Protein AF-A0A7C3WFW8-F1 (afdb_monomer_lite)

Radius of gyration: 18.72 Å; chains: 1; bounding box: 36×27×76 Å

Secondary structure (DSSP, 8-state):
--PPP-----GGGTHHHHHHHTSTTT-HHHHHHHHHHHHHHHHHHHHHTTSS-HHHHHHHHHHHHHHHHHHHHHHHHHHHHHTT-HHHHHHHHHHHHHHHHHHHHHHHHHHHHGGG---HHHHHHHHHHHHHHHHHHHHHHHHHHHHTTTT-

Sequence (152 aa):
MLAPGWSGVSLAADLDALERSLAPGNDALARVLPELDALAGPMSRDVLDGKADIHVFYGMAVARMLYEHCRDAISLLRSARAQECPALEAALVRQLGDTAVRLEGAADLIAGSLPMTASPRVGILSKATVEALRIYLVPLKAFTAVEGRREL

pLDDT: mean 87.57, std 16.55, range [34.25, 98.06]

Foldseek 3Di:
DDDDDPDDPDPVCQLVVLCVCCDVVNQLLVVLLVVLVVCLVVVVVCVVVQQAPVLLSVLSVLLNVLVVVLVVLSVVLVVCVVVVPVVSNLVSLVVLLVSLVVNLVSLVSLVVRLVSHNDPSSNVSSVSNSVSSVSSSVSSNVSSVVSVVVVD

Structure (mmCIF, N/CA/C/O backbone):
data_AF-A0A7C3WFW8-F1
#
_entry.id   AF-A0A7C3WFW8-F1
#
loop_
_atom_site.group_PDB
_atom_site.id
_atom_site.type_symbol
_atom_site.label_atom_id
_atom_site.label_alt_id
_atom_site.label_comp_id
_atom_site.label_asym_id
_atom_site.label_entity_id
_atom_site.label_seq_id
_atom_site.pdbx_PDB_ins_code
_atom_site.Cartn_x
_atom_site.Cartn_y
_atom_site.Cartn_z
_atom_site.occupancy
_atom_site.B_iso_or_equiv
_atom_site.auth_seq_id
_atom_site.auth_comp_id
_atom_site.auth_asym_id
_atom_site.auth_atom_id
_atom_site.pdbx_PDB_model_num
ATOM 1 N N . MET A 1 1 ? 4.590 0.158 52.593 1.00 36.75 1 MET A N 1
ATOM 2 C CA . MET A 1 1 ? 5.113 0.109 51.212 1.00 36.75 1 MET A CA 1
ATOM 3 C C . MET A 1 1 ? 3.977 -0.331 50.303 1.00 36.75 1 MET A C 1
ATOM 5 O O . MET A 1 1 ? 3.635 -1.502 50.315 1.00 36.75 1 MET A O 1
ATOM 9 N N . LEU A 1 2 ? 3.336 0.612 49.612 1.00 35.69 2 LEU A N 1
ATOM 10 C CA . LEU A 1 2 ? 2.300 0.354 48.608 1.00 35.69 2 LEU A CA 1
ATOM 11 C C . LEU A 1 2 ? 2.857 0.852 47.271 1.00 35.69 2 LEU A C 1
ATOM 13 O O . LEU A 1 2 ? 3.316 1.991 47.197 1.00 35.69 2 LEU A O 1
ATOM 17 N N . ALA A 1 3 ? 2.897 -0.020 46.264 1.00 36.06 3 ALA A N 1
ATOM 18 C CA . ALA A 1 3 ? 3.335 0.330 44.917 1.00 36.06 3 ALA A CA 1
ATOM 19 C C . ALA A 1 3 ? 2.335 1.312 44.269 1.00 36.06 3 ALA A C 1
ATOM 21 O O . ALA A 1 3 ? 1.130 1.179 44.502 1.00 36.06 3 ALA A O 1
ATOM 22 N N . PRO A 1 4 ? 2.802 2.298 43.481 1.00 47.59 4 PRO A N 1
ATOM 23 C CA . PRO A 1 4 ? 1.931 3.290 42.872 1.00 47.59 4 PRO A CA 1
ATOM 24 C C . PRO A 1 4 ? 1.182 2.706 41.669 1.00 47.59 4 PRO A C 1
ATOM 26 O O . PRO A 1 4 ? 1.702 1.878 40.919 1.00 47.59 4 PRO A O 1
ATOM 29 N N . GLY A 1 5 ? -0.066 3.151 41.535 1.00 35.19 5 GLY A N 1
ATOM 30 C CA . GLY A 1 5 ? -1.038 2.678 40.566 1.00 35.19 5 GLY A CA 1
ATOM 31 C C . GLY A 1 5 ? -0.618 2.866 39.114 1.00 35.19 5 GLY A C 1
ATOM 32 O O . GLY A 1 5 ? -0.037 3.875 38.720 1.00 35.19 5 GLY A O 1
ATOM 33 N N . TRP A 1 6 ? -0.994 1.880 38.308 1.00 36.59 6 TRP A N 1
ATOM 34 C CA . TRP A 1 6 ? -1.083 2.009 36.864 1.00 36.59 6 TRP A CA 1
ATOM 35 C C . TRP A 1 6 ? -2.286 2.896 36.554 1.00 36.59 6 TRP A C 1
ATOM 37 O O . TRP A 1 6 ? -3.419 2.444 36.413 1.00 36.59 6 TRP A O 1
ATOM 47 N N . SER A 1 7 ? -2.032 4.199 36.538 1.00 38.56 7 SER A N 1
ATOM 48 C CA . SER A 1 7 ? -2.935 5.194 35.984 1.00 38.56 7 SER A CA 1
ATOM 49 C C . SER A 1 7 ? -3.143 4.897 34.501 1.00 38.56 7 SER A C 1
ATOM 51 O O . SER A 1 7 ? -2.172 4.829 33.746 1.00 38.56 7 SER A O 1
ATOM 53 N N . GLY A 1 8 ? -4.407 4.726 34.111 1.00 36.00 8 GLY A N 1
ATOM 54 C CA . GLY A 1 8 ? -4.842 4.523 32.737 1.00 36.00 8 GLY A CA 1
ATOM 55 C C . GLY A 1 8 ? -4.207 5.516 31.769 1.00 36.00 8 GLY A C 1
ATOM 56 O O . GLY A 1 8 ? -4.524 6.704 31.766 1.00 36.00 8 GLY A O 1
ATOM 57 N N . VAL A 1 9 ? -3.324 5.000 30.918 1.00 34.25 9 VAL A N 1
ATOM 58 C CA . VAL A 1 9 ? -2.922 5.672 29.688 1.00 34.25 9 VAL A CA 1
ATOM 59 C C . VAL A 1 9 ? -3.991 5.329 28.656 1.00 34.25 9 VAL A C 1
ATOM 61 O O . VAL A 1 9 ? -4.146 4.184 28.245 1.00 34.25 9 VAL A O 1
ATOM 64 N N . SER A 1 10 ? -4.788 6.342 28.342 1.00 37.06 10 SER A N 1
ATOM 65 C CA . SER A 1 10 ? -5.934 6.318 27.441 1.00 37.06 10 SER A CA 1
ATOM 66 C C . SER A 1 10 ? -5.627 5.666 26.083 1.00 37.06 10 SER A C 1
ATOM 68 O O . SER A 1 10 ? -4.733 6.094 25.353 1.00 37.06 10 SER A O 1
ATOM 70 N N . LEU A 1 11 ? -6.440 4.667 25.729 1.00 43.69 11 LEU A N 1
ATOM 71 C CA . LEU A 1 11 ? -6.455 3.897 24.474 1.00 43.69 11 LEU A CA 1
ATOM 72 C C . LEU A 1 11 ? -6.875 4.720 23.235 1.00 43.69 11 LEU A C 1
ATOM 74 O O . LEU A 1 11 ? -6.891 4.203 22.120 1.00 43.69 11 LEU A O 1
ATOM 78 N N . ALA A 1 12 ? -7.144 6.019 23.398 1.00 41.34 12 ALA A N 1
ATOM 79 C CA . ALA A 1 12 ? -7.228 6.972 22.289 1.00 41.34 12 ALA A CA 1
ATOM 80 C C . ALA A 1 12 ? -5.874 7.148 21.561 1.00 41.34 12 ALA A C 1
ATOM 82 O O . ALA A 1 12 ? -5.837 7.551 20.403 1.00 41.34 12 ALA A O 1
ATOM 83 N N . ALA A 1 13 ? -4.760 6.775 22.204 1.00 50.31 13 ALA A N 1
ATOM 84 C CA . ALA A 1 13 ? -3.402 6.969 21.697 1.00 50.31 13 ALA A CA 1
ATOM 85 C C . ALA A 1 13 ? -2.976 6.066 20.512 1.00 50.31 13 ALA A C 1
ATOM 87 O O . ALA A 1 13 ? -1.860 6.237 20.025 1.00 50.31 13 ALA A O 1
ATOM 88 N N . ASP A 1 14 ? -3.816 5.139 20.033 1.00 79.75 14 ASP A N 1
ATOM 89 C CA . ASP A 1 14 ? -3.435 4.138 19.011 1.00 79.75 14 ASP A CA 1
ATOM 90 C C . ASP A 1 14 ? -3.775 4.579 17.567 1.00 79.75 14 ASP A C 1
ATOM 92 O O . ASP A 1 14 ? -2.920 4.571 16.680 1.00 79.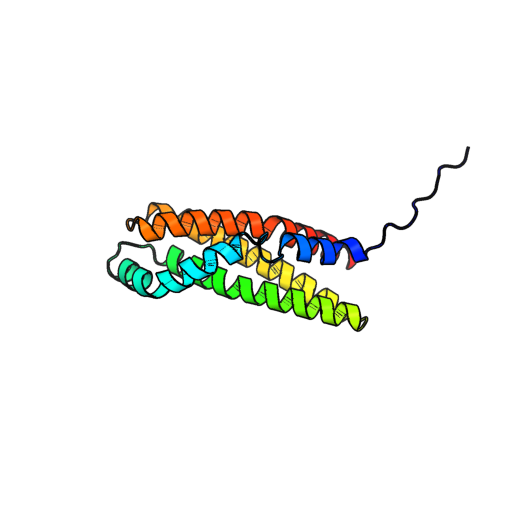75 14 ASP A O 1
ATOM 96 N N . LEU A 1 15 ? -4.997 5.084 17.333 1.00 86.50 15 LEU A N 1
ATOM 97 C CA . LEU A 1 15 ? -5.420 5.565 16.006 1.00 86.50 15 LEU A CA 1
ATOM 98 C C . LEU A 1 15 ? -4.853 6.952 15.692 1.00 86.50 15 LEU A C 1
ATOM 100 O O . LEU A 1 15 ? -4.335 7.160 14.602 1.00 86.50 15 LEU A O 1
ATOM 104 N N . ASP A 1 16 ? -4.857 7.875 16.658 1.00 87.88 16 ASP A N 1
ATOM 105 C CA . ASP A 1 16 ? -4.273 9.213 16.481 1.00 87.88 16 ASP A CA 1
ATOM 106 C C . ASP A 1 16 ? -2.760 9.144 16.203 1.00 87.88 16 ASP A C 1
ATOM 108 O O . ASP A 1 16 ? -2.176 10.026 15.568 1.00 87.88 16 ASP A O 1
ATOM 112 N N . ALA A 1 17 ? -2.075 8.115 16.714 1.00 89.00 17 ALA A N 1
ATOM 113 C CA . ALA A 1 17 ? -0.677 7.855 16.385 1.00 89.00 17 ALA A CA 1
ATOM 114 C C . ALA A 1 17 ? -0.530 7.333 14.951 1.00 89.00 17 ALA A C 1
ATOM 116 O O . ALA A 1 17 ? 0.284 7.879 14.204 1.00 89.00 17 ALA A O 1
ATOM 117 N N . LEU A 1 18 ? -1.349 6.353 14.550 1.00 91.12 18 LEU A N 1
ATOM 118 C CA . LEU A 1 18 ? -1.383 5.849 13.177 1.00 91.12 18 LEU A CA 1
ATOM 119 C C . LEU A 1 18 ? -1.661 6.977 12.170 1.00 91.12 18 LEU A C 1
ATOM 121 O O . LEU A 1 18 ? -0.911 7.141 11.210 1.00 91.12 18 LEU A O 1
ATOM 125 N N . GLU A 1 19 ? -2.685 7.796 12.408 1.00 91.00 19 GLU A N 1
ATOM 126 C CA . GLU A 1 19 ? -3.054 8.912 11.532 1.00 91.00 19 GLU A CA 1
ATOM 127 C C . GLU A 1 19 ? -1.938 9.958 11.421 1.00 91.00 19 GLU A C 1
ATOM 129 O O . GLU A 1 19 ? -1.694 10.473 10.332 1.00 91.00 19 GLU A O 1
ATOM 134 N N . ARG A 1 20 ? -1.205 10.245 12.507 1.00 89.94 20 ARG A N 1
ATOM 135 C CA . ARG A 1 20 ? -0.034 11.141 12.464 1.00 89.94 20 ARG A CA 1
ATOM 136 C C . ARG A 1 20 ? 1.127 10.550 11.668 1.00 89.94 20 ARG A C 1
ATOM 138 O O . ARG A 1 20 ? 1.787 11.278 10.921 1.00 89.94 20 ARG A O 1
ATOM 145 N N . SER A 1 21 ? 1.380 9.250 11.813 1.00 89.19 21 SER A N 1
ATOM 146 C CA . SER A 1 21 ? 2.401 8.539 11.036 1.00 89.19 21 SER A CA 1
ATOM 147 C C . SER A 1 21 ? 2.054 8.469 9.548 1.00 89.19 21 SER A C 1
ATOM 149 O O . SER A 1 21 ? 2.956 8.502 8.718 1.00 89.19 21 SER A O 1
ATOM 151 N N . LEU A 1 22 ? 0.762 8.431 9.213 1.00 89.31 22 LEU A N 1
ATOM 152 C CA . LEU A 1 22 ? 0.241 8.374 7.842 1.00 89.31 22 LEU A CA 1
ATOM 153 C C . LEU A 1 22 ? -0.328 9.719 7.356 1.00 89.31 22 LEU A C 1
ATOM 155 O O . LEU A 1 22 ? -1.107 9.778 6.400 1.00 89.31 22 LEU A O 1
ATOM 159 N N . ALA A 1 23 ? 0.036 10.815 8.023 1.00 86.00 23 ALA A N 1
ATOM 160 C CA . ALA A 1 23 ? -0.394 12.150 7.644 1.00 86.00 23 ALA A CA 1
ATOM 161 C C . ALA A 1 23 ? 0.271 12.584 6.324 1.00 86.00 23 ALA A C 1
ATOM 163 O O . ALA A 1 23 ? 1.393 12.151 6.023 1.00 86.00 23 ALA A O 1
ATOM 164 N N . PRO A 1 24 ? -0.362 13.489 5.552 1.00 77.44 24 PRO A N 1
ATOM 165 C CA . PRO A 1 24 ? 0.279 14.115 4.401 1.00 77.44 24 PRO A CA 1
ATOM 166 C C . PRO A 1 24 ? 1.650 14.684 4.784 1.00 77.44 24 PRO A C 1
ATOM 168 O O . PRO A 1 24 ? 1.781 15.402 5.772 1.00 77.44 24 PRO A O 1
ATOM 171 N N . GLY A 1 25 ? 2.682 14.332 4.020 1.00 79.50 25 GLY A N 1
ATOM 172 C CA . GLY A 1 25 ? 4.067 14.693 4.326 1.00 79.50 25 GLY A CA 1
ATOM 173 C C . GLY A 1 25 ? 4.832 13.649 5.146 1.00 79.50 25 GLY A C 1
ATOM 174 O O . GLY A 1 25 ? 6.042 13.581 4.993 1.00 79.50 25 GLY A O 1
ATOM 175 N N . ASN A 1 26 ? 4.187 12.770 5.910 1.00 85.06 26 ASN A N 1
ATOM 176 C CA . ASN A 1 26 ? 4.859 11.638 6.573 1.00 85.06 26 ASN A CA 1
ATOM 177 C C . ASN A 1 26 ? 4.650 10.318 5.825 1.00 85.06 26 ASN A C 1
ATOM 179 O O . ASN A 1 26 ? 5.495 9.428 5.882 1.00 85.06 26 ASN A O 1
ATOM 183 N N . ASP A 1 27 ? 3.549 10.222 5.083 1.00 89.94 27 ASP A N 1
ATOM 184 C CA . ASP A 1 27 ? 3.211 9.060 4.274 1.00 89.94 27 ASP A CA 1
ATOM 185 C C . ASP A 1 27 ? 4.182 8.910 3.090 1.00 89.94 27 ASP A C 1
ATOM 187 O O . ASP A 1 27 ? 4.098 9.614 2.079 1.00 89.94 27 ASP A O 1
ATOM 191 N N . ALA A 1 28 ? 5.144 7.998 3.246 1.00 87.19 28 ALA A N 1
ATOM 192 C CA . ALA A 1 28 ? 6.141 7.704 2.225 1.00 87.19 28 ALA A CA 1
ATOM 193 C C . ALA A 1 28 ? 5.502 7.152 0.945 1.00 87.19 28 ALA A C 1
ATOM 195 O O . ALA A 1 28 ? 5.964 7.475 -0.148 1.00 87.19 28 ALA A O 1
ATOM 196 N N . LEU A 1 29 ? 4.432 6.360 1.067 1.00 90.31 29 LEU A N 1
ATOM 197 C CA . LEU A 1 29 ? 3.760 5.760 -0.079 1.00 90.31 29 LEU A CA 1
ATOM 198 C C . LEU A 1 29 ? 3.003 6.822 -0.871 1.00 90.31 29 LEU A C 1
ATOM 200 O O . LEU A 1 29 ? 3.194 6.896 -2.082 1.00 90.31 29 LEU A O 1
ATOM 204 N N . ALA A 1 30 ? 2.284 7.725 -0.197 1.00 92.25 30 ALA A N 1
ATOM 205 C CA . ALA A 1 30 ? 1.596 8.855 -0.831 1.00 92.25 30 ALA A CA 1
ATOM 206 C C . ALA A 1 30 ? 2.511 9.718 -1.715 1.00 92.25 30 ALA A C 1
ATOM 208 O O . ALA A 1 30 ? 2.059 10.260 -2.721 1.00 92.25 30 ALA A O 1
ATOM 209 N N . ARG A 1 31 ? 3.797 9.851 -1.362 1.00 89.88 31 ARG A N 1
ATOM 210 C CA . ARG A 1 31 ? 4.778 10.612 -2.156 1.00 89.88 31 ARG A CA 1
ATOM 211 C C . ARG A 1 31 ? 5.127 9.932 -3.482 1.00 89.88 31 ARG A C 1
ATOM 213 O O . ARG A 1 31 ? 5.457 10.625 -4.435 1.00 89.88 31 ARG A O 1
ATOM 220 N N . VAL A 1 32 ? 5.053 8.603 -3.535 1.00 93.06 32 VAL A N 1
ATOM 221 C CA . VAL A 1 32 ? 5.432 7.794 -4.703 1.00 93.06 32 VAL A CA 1
ATOM 222 C C . VAL A 1 32 ? 4.237 7.541 -5.634 1.00 93.06 32 VAL A C 1
ATOM 224 O O . VAL A 1 32 ? 4.424 7.351 -6.835 1.00 93.06 32 VAL A O 1
ATOM 227 N N . LEU A 1 33 ? 2.997 7.588 -5.127 1.00 92.31 33 LEU A N 1
ATOM 228 C CA . LEU A 1 33 ? 1.795 7.307 -5.930 1.00 92.31 33 LEU A CA 1
ATOM 229 C C . LEU A 1 33 ? 1.638 8.174 -7.190 1.00 92.31 33 LEU A C 1
ATOM 231 O O . LEU A 1 33 ? 1.314 7.602 -8.228 1.00 92.31 33 LEU A O 1
ATOM 235 N N . PRO A 1 34 ? 1.892 9.498 -7.175 1.00 93.62 34 PRO A N 1
ATOM 236 C CA . PRO A 1 34 ? 1.766 10.303 -8.389 1.00 93.62 34 PRO A CA 1
ATOM 237 C C . PRO A 1 34 ? 2.716 9.845 -9.501 1.00 93.62 34 PRO A C 1
ATOM 239 O O . PRO A 1 34 ? 2.358 9.859 -10.678 1.00 93.62 34 PRO A O 1
ATOM 242 N N . GLU A 1 35 ? 3.922 9.406 -9.131 1.00 94.06 35 GLU A N 1
ATOM 243 C CA . GLU A 1 35 ? 4.893 8.860 -10.079 1.00 94.06 35 GLU A CA 1
ATOM 244 C C . GLU A 1 35 ? 4.452 7.487 -10.600 1.00 94.06 35 GLU A C 1
ATOM 246 O O . GLU A 1 35 ? 4.601 7.213 -11.791 1.00 94.06 35 GLU A O 1
ATOM 251 N N . LEU A 1 36 ? 3.858 6.646 -9.744 1.00 92.25 36 LEU A N 1
ATOM 252 C CA . LEU A 1 36 ? 3.274 5.359 -10.143 1.00 92.25 36 LEU A CA 1
ATOM 253 C C . LEU A 1 36 ? 2.136 5.539 -11.148 1.00 92.25 36 LEU A C 1
ATOM 255 O O . LEU A 1 36 ? 2.128 4.880 -12.189 1.00 92.25 36 LEU A O 1
ATOM 259 N N . ASP A 1 37 ? 1.223 6.468 -10.873 1.00 93.62 37 ASP A N 1
ATOM 260 C CA . ASP A 1 37 ? 0.083 6.766 -11.739 1.00 93.62 37 ASP A CA 1
ATOM 261 C C . ASP A 1 37 ? 0.560 7.301 -13.102 1.00 93.62 37 ASP A C 1
ATOM 263 O O . ASP A 1 37 ? 0.076 6.875 -14.155 1.00 93.62 37 ASP A O 1
ATOM 267 N N . ALA A 1 38 ? 1.581 8.166 -13.108 1.00 94.19 38 ALA A N 1
ATOM 268 C CA . ALA A 1 38 ? 2.201 8.661 -14.335 1.00 94.19 38 ALA A CA 1
ATOM 269 C C . ALA A 1 38 ? 2.951 7.563 -15.117 1.00 94.19 38 ALA A C 1
ATOM 271 O O . ALA A 1 38 ? 3.009 7.610 -16.352 1.00 94.19 38 ALA A O 1
ATOM 272 N N . LEU A 1 39 ? 3.523 6.571 -14.424 1.00 93.00 39 LEU A N 1
ATOM 273 C CA . LEU A 1 39 ? 4.289 5.493 -15.045 1.00 93.00 39 LEU A CA 1
ATOM 274 C C . LEU A 1 39 ? 3.407 4.350 -15.571 1.00 93.00 39 LEU A C 1
ATOM 276 O O . LEU A 1 39 ? 3.849 3.640 -16.472 1.00 93.00 39 LEU A O 1
ATOM 280 N N . ALA A 1 40 ? 2.167 4.187 -15.103 1.00 90.56 40 ALA A N 1
ATOM 281 C CA . ALA A 1 40 ? 1.305 3.056 -15.467 1.00 90.56 40 ALA A CA 1
ATOM 282 C C . ALA A 1 40 ? 1.162 2.856 -16.991 1.00 90.56 40 ALA A C 1
ATOM 284 O O . ALA A 1 40 ? 1.384 1.760 -17.516 1.00 90.56 40 ALA A O 1
ATOM 285 N N . GLY A 1 41 ? 0.863 3.931 -17.728 1.00 90.75 41 GLY A N 1
ATOM 286 C CA . GLY 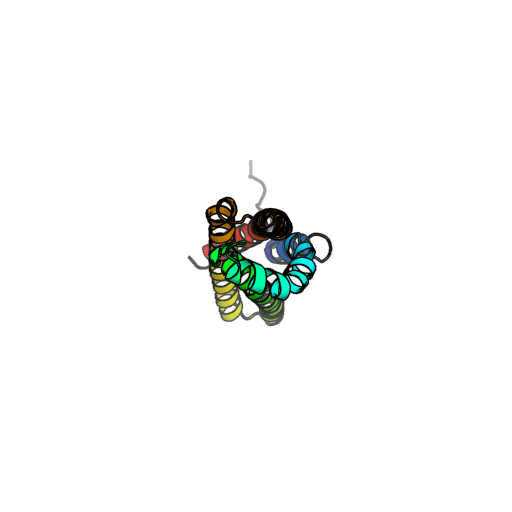A 1 41 ? 0.761 3.899 -19.190 1.00 90.75 41 GLY A CA 1
ATOM 287 C C . GLY A 1 41 ? 2.084 3.512 -19.870 1.00 90.75 41 GLY A C 1
ATOM 288 O O . GLY A 1 41 ? 2.121 2.521 -20.604 1.00 90.75 41 GLY A O 1
ATOM 289 N N . PRO A 1 42 ? 3.187 4.245 -19.638 1.00 92.75 42 PRO A N 1
ATOM 290 C CA . PRO A 1 42 ? 4.493 3.900 -20.195 1.00 92.75 42 PRO A CA 1
ATOM 291 C C . PRO A 1 42 ? 5.010 2.506 -19.804 1.00 92.75 42 PRO A C 1
ATOM 293 O O . PRO A 1 42 ? 5.594 1.822 -20.641 1.00 92.75 42 PRO A O 1
ATOM 296 N N . MET A 1 43 ? 4.775 2.069 -18.569 1.00 94.19 43 MET A N 1
ATOM 297 C CA . MET A 1 43 ? 5.196 0.762 -18.070 1.00 94.19 43 MET A CA 1
ATOM 298 C C . MET A 1 43 ? 4.444 -0.381 -18.738 1.00 94.19 43 MET A C 1
ATOM 300 O O . MET A 1 43 ? 5.061 -1.398 -19.030 1.00 94.19 43 MET A O 1
ATOM 304 N N . SER A 1 44 ? 3.155 -0.214 -19.054 1.00 94.38 44 SER A N 1
ATOM 305 C CA . SER A 1 44 ? 2.418 -1.229 -19.820 1.00 94.38 44 SER A CA 1
ATOM 306 C C . SER A 1 44 ? 3.099 -1.547 -21.160 1.00 94.38 44 SER A C 1
ATOM 308 O O . SER A 1 44 ? 3.181 -2.708 -21.551 1.00 94.38 44 SER A O 1
ATOM 310 N N . ARG A 1 45 ? 3.681 -0.538 -21.828 1.00 95.12 45 ARG A N 1
ATOM 311 C CA . ARG A 1 45 ? 4.479 -0.742 -23.047 1.00 95.12 45 ARG A CA 1
ATOM 312 C C . ARG A 1 45 ? 5.813 -1.415 -22.747 1.00 95.12 45 ARG A C 1
ATOM 314 O O . ARG A 1 45 ? 6.198 -2.312 -23.480 1.00 95.12 45 ARG A O 1
ATOM 321 N N . ASP A 1 46 ? 6.485 -1.028 -21.661 1.00 95.81 46 ASP A N 1
ATOM 322 C CA . ASP A 1 46 ? 7.726 -1.687 -21.236 1.00 95.81 46 ASP A CA 1
ATOM 323 C C . ASP A 1 46 ? 7.499 -3.179 -20.937 1.00 95.81 46 ASP A C 1
ATOM 325 O O . ASP A 1 46 ? 8.372 -3.983 -21.240 1.00 95.81 46 ASP A O 1
ATOM 329 N N . VAL A 1 47 ? 6.337 -3.567 -20.400 1.00 96.06 47 VAL A N 1
ATOM 330 C CA . VAL A 1 47 ? 5.969 -4.980 -20.200 1.00 96.06 47 VAL A CA 1
ATOM 331 C C . VAL A 1 47 ? 5.796 -5.699 -21.538 1.00 96.06 47 VAL A C 1
ATOM 333 O O . VAL A 1 47 ? 6.367 -6.769 -21.732 1.00 96.06 47 VAL A O 1
ATOM 336 N N . LEU A 1 48 ? 5.058 -5.107 -22.483 1.00 95.62 48 LEU A N 1
ATOM 337 C CA . LEU A 1 48 ? 4.856 -5.690 -23.819 1.00 95.62 48 LEU A CA 1
ATOM 338 C C . LEU A 1 48 ? 6.166 -5.824 -24.608 1.00 95.62 48 LEU A C 1
ATOM 340 O O . LEU A 1 48 ? 6.352 -6.793 -25.338 1.00 95.62 48 LEU A O 1
ATOM 344 N N . ASP A 1 49 ? 7.086 -4.880 -24.418 1.00 95.81 49 ASP A N 1
ATOM 345 C CA . ASP A 1 49 ? 8.422 -4.892 -25.011 1.00 95.81 49 ASP A CA 1
ATOM 346 C C . ASP A 1 49 ? 9.398 -5.846 -24.288 1.00 95.81 49 ASP A C 1
ATOM 348 O O . ASP A 1 49 ? 10.562 -5.942 -24.682 1.00 95.81 49 ASP A O 1
ATOM 352 N N . GLY A 1 50 ? 8.979 -6.502 -23.197 1.00 94.50 50 GLY A N 1
ATOM 353 C CA . GLY A 1 50 ? 9.837 -7.368 -22.378 1.00 94.50 50 GLY A CA 1
ATOM 354 C C . GLY A 1 50 ? 10.913 -6.624 -21.575 1.00 94.50 50 GLY A C 1
ATOM 355 O O . GLY A 1 50 ? 11.892 -7.223 -21.137 1.00 94.50 50 GLY A O 1
ATOM 356 N N . LYS A 1 51 ? 10.766 -5.308 -21.390 1.00 96.19 51 LYS A N 1
ATOM 357 C CA . LYS A 1 51 ? 11.688 -4.439 -20.635 1.00 96.19 51 LYS A CA 1
ATOM 358 C C . LYS A 1 51 ? 11.305 -4.304 -19.162 1.00 96.19 51 LYS A C 1
ATOM 360 O O . LYS A 1 51 ? 12.139 -3.882 -18.360 1.00 96.19 51 LYS A O 1
ATOM 365 N N . ALA A 1 52 ? 10.064 -4.606 -18.804 1.00 95.75 52 ALA A N 1
ATOM 366 C CA . ALA A 1 52 ? 9.587 -4.637 -17.430 1.00 95.75 52 ALA A CA 1
ATOM 367 C C . ALA A 1 52 ? 8.900 -5.969 -17.146 1.00 95.75 52 ALA A C 1
ATOM 369 O O . ALA A 1 52 ? 8.177 -6.492 -17.990 1.00 95.75 52 ALA A O 1
ATOM 370 N N . ASP A 1 53 ? 9.117 -6.500 -15.948 1.00 96.50 53 ASP A N 1
ATOM 371 C CA . ASP A 1 53 ? 8.454 -7.727 -15.534 1.00 96.50 53 ASP A CA 1
ATOM 372 C C . ASP A 1 53 ? 6.974 -7.457 -15.209 1.00 96.50 53 ASP A C 1
ATOM 374 O O . ASP A 1 53 ? 6.620 -6.457 -14.572 1.00 96.50 53 ASP A O 1
ATOM 378 N N . ILE A 1 54 ? 6.093 -8.350 -15.658 1.00 95.88 54 ILE A N 1
ATOM 379 C CA . ILE A 1 54 ? 4.645 -8.207 -15.479 1.00 95.88 54 ILE A CA 1
ATOM 380 C C . ILE A 1 54 ? 4.236 -8.218 -13.998 1.00 95.88 54 ILE A C 1
ATOM 382 O O . ILE A 1 54 ? 3.279 -7.545 -13.615 1.00 95.88 54 ILE A O 1
ATOM 386 N N . HIS A 1 55 ? 4.973 -8.919 -13.137 1.00 96.25 55 HIS A N 1
ATOM 387 C CA . HIS A 1 55 ? 4.714 -8.947 -11.702 1.00 96.25 55 HIS A CA 1
ATOM 388 C C . HIS A 1 55 ? 5.070 -7.629 -11.021 1.00 96.25 55 HIS A C 1
ATOM 390 O O . HIS A 1 55 ? 4.396 -7.246 -10.069 1.00 96.25 55 HIS A O 1
ATOM 396 N N . VAL A 1 56 ? 6.069 -6.896 -11.523 1.00 96.25 56 VAL A N 1
ATOM 397 C CA . VAL A 1 56 ? 6.347 -5.531 -11.051 1.00 96.25 56 VAL A CA 1
ATOM 398 C C . VAL A 1 56 ? 5.159 -4.627 -11.381 1.00 96.25 56 VAL A C 1
ATOM 400 O O . VAL A 1 56 ? 4.703 -3.880 -10.518 1.00 96.25 56 VAL A O 1
ATOM 403 N N . PHE A 1 57 ? 4.606 -4.741 -12.596 1.00 95.12 57 PHE A N 1
ATOM 404 C CA . PHE A 1 57 ? 3.429 -3.968 -13.010 1.00 95.12 57 PHE A CA 1
ATOM 405 C C . PHE A 1 57 ? 2.213 -4.272 -12.134 1.00 95.12 57 PHE A C 1
ATOM 407 O O . PHE A 1 57 ? 1.600 -3.358 -11.578 1.00 95.12 57 PHE A O 1
ATOM 414 N N . TYR A 1 58 ? 1.896 -5.555 -11.950 1.00 94.38 58 TYR A N 1
ATOM 415 C CA . TYR A 1 58 ? 0.788 -5.957 -11.088 1.00 94.38 58 TYR A CA 1
ATOM 416 C C . TYR A 1 58 ? 1.017 -5.582 -9.627 1.00 94.38 58 TYR A C 1
ATOM 418 O O . TYR A 1 58 ? 0.099 -5.076 -8.990 1.00 94.38 58 TYR A O 1
ATOM 426 N N . GLY A 1 59 ? 2.225 -5.776 -9.097 1.00 95.88 59 GLY A N 1
ATOM 427 C CA . GLY A 1 59 ? 2.559 -5.416 -7.722 1.00 95.88 59 GLY A CA 1
ATOM 428 C C . GLY A 1 59 ? 2.354 -3.926 -7.454 1.00 95.88 59 GLY A C 1
ATOM 429 O O . GLY A 1 59 ? 1.746 -3.565 -6.450 1.00 95.88 59 GLY A O 1
ATOM 430 N N . MET A 1 60 ? 2.766 -3.059 -8.382 1.00 95.25 60 MET A N 1
ATOM 431 C CA . MET A 1 60 ? 2.526 -1.615 -8.299 1.00 95.25 60 MET A CA 1
ATOM 432 C C . MET A 1 60 ? 1.038 -1.255 -8.350 1.00 95.25 60 MET A C 1
ATOM 434 O O . MET A 1 60 ? 0.571 -0.464 -7.531 1.00 95.25 60 MET A O 1
ATOM 438 N N . ALA A 1 61 ? 0.280 -1.850 -9.274 1.00 94.06 61 ALA A N 1
ATOM 439 C CA . ALA A 1 61 ? -1.158 -1.606 -9.389 1.00 94.06 61 ALA A CA 1
ATOM 440 C C . ALA A 1 61 ? -1.917 -2.062 -8.129 1.00 94.06 61 ALA A C 1
ATOM 442 O O . ALA A 1 61 ? -2.780 -1.349 -7.615 1.00 94.06 61 ALA A O 1
ATOM 443 N N . VAL A 1 62 ? -1.552 -3.228 -7.590 1.00 94.75 62 VAL A N 1
ATOM 444 C CA . VAL A 1 62 ? -2.098 -3.751 -6.334 1.00 94.75 62 VAL A CA 1
ATOM 445 C C . VAL A 1 62 ? -1.734 -2.832 -5.171 1.00 94.75 62 VAL A C 1
ATOM 447 O O . VAL A 1 62 ? -2.620 -2.472 -4.401 1.00 94.75 62 VAL A O 1
ATOM 450 N N . ALA A 1 63 ? -0.478 -2.392 -5.063 1.00 95.44 63 ALA A N 1
ATOM 451 C CA . ALA A 1 63 ? -0.052 -1.462 -4.021 1.00 95.44 63 ALA A CA 1
ATOM 452 C C . ALA A 1 63 ? -0.856 -0.151 -4.056 1.00 95.44 63 ALA A C 1
ATOM 454 O O . ALA A 1 63 ? -1.351 0.296 -3.021 1.00 95.44 63 ALA A O 1
ATOM 455 N N . ARG A 1 64 ? -1.060 0.419 -5.251 1.00 95.25 64 ARG A N 1
ATOM 456 C CA . ARG A 1 64 ? -1.853 1.639 -5.466 1.00 95.25 64 ARG A CA 1
ATOM 457 C C . ARG A 1 64 ? -3.310 1.487 -5.025 1.00 95.25 64 ARG A C 1
ATOM 459 O O . ARG A 1 64 ? -3.846 2.405 -4.409 1.00 95.25 64 ARG A O 1
ATOM 466 N N . MET A 1 65 ? -3.944 0.358 -5.343 1.00 95.38 65 MET A N 1
ATOM 467 C CA . MET A 1 65 ? -5.335 0.068 -4.976 1.00 95.38 65 MET A CA 1
ATOM 468 C C . MET A 1 65 ? -5.483 -0.206 -3.475 1.00 95.38 65 MET A C 1
ATOM 470 O O . MET A 1 65 ? -6.366 0.343 -2.823 1.00 95.38 65 MET A O 1
ATOM 474 N N . LEU A 1 66 ? -4.615 -1.047 -2.908 1.00 96.19 66 LEU A N 1
ATOM 475 C CA . LEU A 1 66 ? -4.674 -1.396 -1.488 1.00 96.19 66 LEU A CA 1
ATOM 476 C C . LEU A 1 66 ? -4.350 -0.202 -0.585 1.00 96.19 66 LEU A C 1
ATOM 478 O O . LEU A 1 66 ? -4.879 -0.123 0.520 1.00 96.19 66 LEU A O 1
ATOM 482 N N . TYR A 1 67 ? -3.532 0.741 -1.056 1.00 95.00 67 TYR A N 1
ATOM 483 C CA . TYR A 1 67 ? -3.326 2.010 -0.369 1.00 95.00 67 TYR A CA 1
ATOM 484 C C . TYR A 1 67 ? -4.639 2.778 -0.156 1.00 95.00 67 TYR A C 1
ATOM 486 O O . TYR A 1 67 ? -4.911 3.205 0.966 1.00 95.00 67 TYR A O 1
ATOM 494 N N . GLU A 1 68 ? -5.474 2.917 -1.192 1.00 93.94 68 GLU A N 1
ATOM 495 C CA . GLU A 1 68 ? -6.777 3.595 -1.063 1.00 93.94 68 GLU A CA 1
ATOM 496 C C . GLU A 1 68 ? -7.686 2.843 -0.099 1.00 93.94 68 GLU A C 1
ATOM 498 O O . GLU A 1 68 ? -8.268 3.445 0.797 1.00 93.94 68 GLU A O 1
ATOM 503 N N . HIS A 1 69 ? -7.721 1.509 -0.188 1.00 95.12 69 HIS A N 1
ATOM 504 C CA . HIS A 1 69 ? -8.492 0.703 0.758 1.00 95.12 69 HIS A CA 1
ATOM 505 C C . HIS A 1 69 ? -8.053 0.924 2.213 1.00 95.12 69 HIS A C 1
ATOM 507 O O . HIS A 1 69 ? -8.901 0.985 3.102 1.00 95.12 69 HIS A O 1
ATOM 513 N N . CYS A 1 70 ? -6.750 1.073 2.474 1.00 94.50 70 CYS A N 1
ATOM 514 C CA . CYS A 1 70 ? -6.262 1.431 3.805 1.00 94.50 70 CYS A CA 1
ATOM 515 C C . CYS A 1 70 ? -6.738 2.825 4.232 1.00 94.50 70 CYS A C 1
ATOM 517 O O . CYS A 1 70 ? -7.169 2.998 5.371 1.00 94.50 70 CYS A O 1
ATOM 519 N N . ARG A 1 71 ? -6.673 3.821 3.340 1.00 93.25 71 ARG A N 1
ATOM 520 C CA . ARG A 1 71 ? -7.120 5.195 3.624 1.00 93.25 71 ARG A CA 1
ATOM 521 C C . ARG A 1 71 ? -8.613 5.247 3.947 1.00 93.25 71 ARG A C 1
ATOM 523 O O . ARG A 1 71 ? -8.990 5.859 4.949 1.00 93.25 71 ARG A O 1
ATOM 530 N N . ASP A 1 72 ? -9.427 4.558 3.159 1.00 94.69 72 ASP A N 1
ATOM 531 C CA . ASP A 1 72 ? -10.870 4.456 3.367 1.00 94.69 72 ASP A CA 1
ATOM 532 C C . ASP A 1 72 ? -11.189 3.762 4.693 1.00 94.69 72 ASP A C 1
ATOM 534 O O . ASP A 1 72 ? -11.975 4.273 5.491 1.00 94.69 72 ASP A O 1
ATOM 538 N N . ALA A 1 73 ? -10.532 2.637 4.985 1.00 94.62 73 ALA A N 1
ATOM 539 C CA . ALA A 1 73 ? -10.752 1.907 6.228 1.00 94.62 73 ALA A CA 1
ATOM 540 C C . ALA A 1 73 ? -10.320 2.708 7.471 1.00 94.62 73 ALA A C 1
ATOM 542 O O . ALA A 1 73 ? -11.036 2.690 8.470 1.00 94.62 73 ALA A O 1
ATOM 543 N N . ILE A 1 74 ? -9.220 3.471 7.414 1.00 93.06 74 ILE A N 1
ATOM 544 C CA . ILE A 1 74 ? -8.820 4.391 8.498 1.00 93.06 74 ILE A CA 1
ATOM 545 C C . ILE A 1 74 ? -9.880 5.487 8.697 1.00 93.06 74 ILE A C 1
ATOM 547 O O . ILE A 1 74 ? -10.277 5.770 9.829 1.00 93.06 74 ILE A O 1
ATOM 551 N N . SER A 1 75 ? -10.390 6.074 7.610 1.00 92.81 75 SER A N 1
ATOM 552 C CA . SER A 1 75 ? -11.438 7.101 7.678 1.00 92.81 75 SER A CA 1
ATOM 553 C C . SER A 1 75 ? -12.747 6.565 8.276 1.00 92.81 75 SER A C 1
ATOM 555 O O . SER A 1 75 ? -13.367 7.201 9.139 1.00 92.81 75 SER A O 1
ATOM 557 N N . LEU A 1 76 ? -13.148 5.358 7.872 1.00 94.94 76 LEU A N 1
ATOM 558 C CA . LEU A 1 76 ? -14.311 4.668 8.426 1.00 94.94 76 LEU A CA 1
ATOM 559 C C . LEU A 1 76 ? -14.102 4.298 9.892 1.00 94.94 76 LEU A C 1
ATOM 561 O O . LEU A 1 76 ? -15.032 4.430 10.683 1.00 94.94 76 LEU A O 1
ATOM 565 N N . LEU A 1 77 ? -12.891 3.902 10.281 1.00 93.00 77 LEU A N 1
ATOM 566 C CA . LEU A 1 77 ? -12.571 3.538 11.657 1.00 93.00 77 LEU A CA 1
ATOM 567 C C . LEU A 1 77 ? -12.715 4.738 12.597 1.00 93.00 77 LEU A C 1
ATOM 569 O O . LEU A 1 77 ? -13.293 4.613 13.676 1.00 93.00 77 LEU A O 1
ATOM 573 N N . ARG A 1 78 ? -12.285 5.926 12.156 1.00 90.56 78 ARG A N 1
ATOM 574 C CA . ARG A 1 78 ? -12.533 7.181 12.878 1.00 90.56 78 ARG A CA 1
ATOM 575 C C . ARG A 1 78 ? -14.029 7.440 13.068 1.00 90.56 78 ARG A C 1
ATOM 577 O O . ARG A 1 78 ? -14.460 7.837 14.149 1.00 90.56 78 ARG A O 1
ATOM 584 N N . SER A 1 79 ? -14.820 7.200 12.026 1.00 93.25 79 SER A N 1
ATOM 585 C CA . SER A 1 79 ? -16.276 7.384 12.064 1.00 93.25 79 SER A CA 1
ATOM 586 C C . SER A 1 79 ? -16.969 6.356 12.962 1.00 93.25 79 SER A C 1
ATOM 588 O O . SER A 1 79 ? -17.931 6.703 13.644 1.00 93.25 79 SER A O 1
ATOM 590 N N . ALA A 1 80 ? -16.475 5.116 12.986 1.00 92.56 80 ALA A N 1
ATOM 591 C CA . ALA A 1 80 ? -16.964 4.045 13.849 1.00 92.56 80 ALA A CA 1
ATOM 592 C C . ALA A 1 80 ? -16.681 4.346 15.329 1.00 92.56 80 ALA A C 1
ATOM 594 O O . ALA A 1 80 ? -17.596 4.234 16.142 1.00 92.56 80 ALA A O 1
ATOM 595 N N . ARG A 1 81 ? -15.473 4.839 15.648 1.00 89.69 81 ARG A N 1
ATOM 596 C CA . ARG A 1 81 ? -15.103 5.311 16.995 1.00 89.69 81 ARG A CA 1
ATOM 597 C C . ARG A 1 81 ? -15.972 6.458 17.478 1.00 89.69 81 ARG A C 1
ATOM 599 O O . ARG A 1 81 ? -16.450 6.438 18.605 1.00 89.69 81 ARG A O 1
ATOM 606 N N . ALA A 1 82 ? -16.212 7.446 16.618 1.00 91.19 82 ALA A N 1
ATOM 607 C CA . ALA A 1 82 ? -17.062 8.586 16.955 1.00 91.19 82 ALA A CA 1
ATOM 608 C C . ALA A 1 82 ? -18.526 8.191 17.226 1.00 91.19 82 ALA A C 1
ATOM 610 O O . ALA A 1 82 ? -19.235 8.915 17.917 1.00 91.19 82 ALA A O 1
ATOM 611 N N . GLN A 1 83 ? -18.974 7.063 16.671 1.00 93.44 83 GLN A N 1
ATOM 612 C CA . GLN A 1 83 ? -20.319 6.512 16.851 1.00 93.44 83 GLN A CA 1
ATOM 613 C C . GLN A 1 83 ? -20.372 5.383 17.890 1.00 93.44 83 GLN A C 1
ATOM 615 O O . GLN A 1 83 ? -21.424 4.769 18.042 1.00 93.44 83 GLN A O 1
ATOM 620 N N . GLU A 1 84 ? -19.256 5.092 18.570 1.00 91.81 84 GLU A N 1
ATOM 621 C CA . GLU A 1 84 ? -19.146 4.029 19.575 1.00 91.81 84 GLU A CA 1
ATOM 622 C C . GLU A 1 84 ? -19.643 2.666 19.046 1.00 91.81 84 GLU A C 1
ATOM 624 O O . GLU A 1 84 ? -20.416 1.963 19.699 1.00 91.81 84 GLU A O 1
ATOM 629 N N . CYS A 1 85 ? -19.223 2.290 17.829 1.00 93.69 85 CYS A N 1
ATOM 630 C CA . CYS A 1 85 ? -19.638 1.051 17.164 1.00 93.69 85 CYS A CA 1
ATOM 631 C C . CYS A 1 85 ? -18.523 -0.020 17.189 1.00 93.69 85 CYS A C 1
ATOM 633 O O . CYS A 1 85 ? -17.851 -0.240 16.175 1.00 93.69 85 CYS A O 1
ATOM 635 N N . PRO A 1 86 ? -18.333 -0.752 18.306 1.00 89.62 86 PRO A N 1
ATOM 636 C CA . PRO A 1 86 ? -17.174 -1.627 18.502 1.00 89.62 86 PRO A CA 1
ATOM 637 C C . PRO A 1 86 ? -17.110 -2.799 17.515 1.00 89.62 86 PRO A C 1
ATOM 639 O O . PRO A 1 86 ? -16.025 -3.217 17.122 1.00 89.62 86 PRO A O 1
ATOM 642 N N . ALA A 1 87 ? -18.258 -3.318 17.067 1.00 90.88 87 ALA A N 1
ATOM 643 C CA . ALA A 1 87 ? -18.295 -4.396 16.077 1.00 90.88 87 ALA A CA 1
ATOM 644 C C . ALA A 1 87 ? -17.770 -3.940 14.704 1.00 90.88 87 ALA A C 1
ATOM 646 O O . ALA A 1 87 ? -17.086 -4.699 14.015 1.00 90.88 87 ALA A O 1
ATOM 647 N N . LEU A 1 88 ? -18.069 -2.697 14.313 1.00 92.81 88 LEU A N 1
ATOM 648 C CA . LEU A 1 88 ? -17.557 -2.114 13.077 1.00 92.81 88 LEU A CA 1
ATOM 649 C C . LEU A 1 88 ? -16.069 -1.777 13.209 1.00 92.81 88 LEU A C 1
ATOM 651 O O . LEU A 1 88 ? -15.311 -2.040 12.280 1.00 92.81 88 LEU A O 1
ATOM 655 N N . GLU A 1 89 ? -15.634 -1.261 14.362 1.00 92.19 89 GLU A N 1
ATOM 656 C CA . GLU A 1 89 ? -14.210 -1.028 14.634 1.00 92.19 89 GLU A CA 1
ATOM 657 C C . GLU A 1 89 ? -13.385 -2.313 14.503 1.00 92.19 89 GLU A C 1
ATOM 659 O O . GLU A 1 89 ? -12.407 -2.336 13.758 1.00 92.19 89 GLU A O 1
ATOM 664 N N . ALA A 1 90 ? -13.824 -3.394 15.150 1.00 90.75 90 ALA A N 1
ATOM 665 C CA . ALA A 1 90 ? -13.217 -4.722 15.064 1.00 90.75 90 ALA A CA 1
ATOM 666 C C . ALA A 1 90 ? -13.099 -5.220 13.611 1.00 90.75 90 ALA A C 1
ATOM 668 O O . ALA A 1 90 ? -12.036 -5.652 13.152 1.00 90.75 90 ALA A O 1
ATOM 669 N N . ALA A 1 91 ? -14.186 -5.108 12.839 1.00 93.38 91 ALA A N 1
ATOM 670 C CA . ALA A 1 91 ? -14.196 -5.496 11.431 1.00 93.38 91 ALA A CA 1
ATOM 671 C C . ALA A 1 91 ? -13.198 -4.676 10.591 1.00 93.38 91 ALA A C 1
ATOM 673 O O . ALA A 1 91 ? -12.461 -5.244 9.782 1.00 93.38 91 ALA A O 1
ATOM 674 N N . LEU A 1 92 ? -13.132 -3.360 10.811 1.00 94.81 92 LEU A N 1
ATOM 675 C CA . LEU A 1 92 ? -12.228 -2.456 10.096 1.00 94.81 92 LEU A CA 1
ATOM 676 C C . LEU A 1 92 ? -10.760 -2.678 10.478 1.00 94.81 92 LEU A C 1
ATOM 678 O O . LEU A 1 92 ? -9.899 -2.672 9.601 1.00 94.81 92 LEU A O 1
ATOM 682 N N . VAL A 1 93 ? -10.458 -2.936 11.754 1.00 93.62 93 VAL A N 1
ATOM 683 C CA . VAL A 1 93 ? -9.106 -3.298 12.213 1.00 93.62 93 VAL A CA 1
ATOM 684 C C . VAL A 1 93 ? -8.637 -4.587 11.542 1.00 93.62 93 VAL A C 1
ATOM 686 O O . VAL A 1 93 ? -7.518 -4.639 11.027 1.00 93.62 93 VAL A O 1
ATOM 689 N N . ARG A 1 94 ? -9.492 -5.616 11.492 1.00 92.69 94 ARG A N 1
ATOM 690 C CA . ARG A 1 94 ? -9.179 -6.876 10.802 1.00 92.69 94 ARG A CA 1
ATOM 691 C C . ARG A 1 94 ? -8.923 -6.646 9.314 1.00 92.69 94 ARG A C 1
ATOM 693 O O . ARG A 1 94 ? -7.914 -7.107 8.791 1.00 92.69 94 ARG A O 1
ATOM 700 N N . GLN A 1 95 ? -9.786 -5.870 8.657 1.00 95.00 95 GLN A N 1
ATOM 701 C CA . GLN A 1 95 ? -9.624 -5.509 7.249 1.00 95.00 95 GLN A CA 1
ATOM 702 C C . GLN A 1 95 ? -8.315 -4.745 6.993 1.00 95.00 95 GLN A C 1
ATOM 704 O O . GLN A 1 95 ? -7.634 -5.020 6.002 1.00 95.00 95 GLN A O 1
ATOM 709 N N . LEU A 1 96 ? -7.934 -3.811 7.870 1.00 94.38 96 LEU A N 1
ATOM 710 C CA . LEU A 1 96 ? -6.647 -3.113 7.794 1.00 94.38 96 LEU A CA 1
ATOM 711 C C . LEU A 1 96 ? -5.474 -4.088 7.944 1.00 94.38 96 LEU A C 1
ATOM 713 O O . LEU A 1 96 ? -4.508 -3.985 7.189 1.00 94.38 96 LEU A O 1
ATOM 717 N N . GLY A 1 97 ? -5.570 -5.055 8.861 1.00 94.00 97 GLY A N 1
ATOM 718 C CA . GLY A 1 97 ? -4.562 -6.101 9.047 1.00 94.00 97 GLY A CA 1
ATOM 719 C C . GLY A 1 97 ? -4.379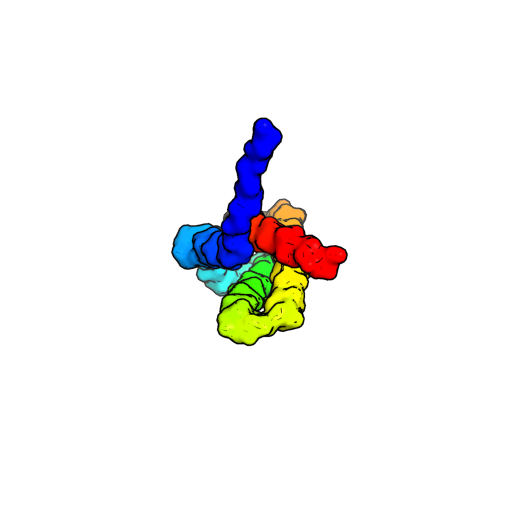 -6.955 7.792 1.00 94.00 97 GLY A C 1
ATOM 720 O O . GLY A 1 97 ? -3.263 -7.098 7.292 1.00 94.00 97 GLY A O 1
ATOM 721 N N . ASP A 1 98 ? -5.479 -7.443 7.218 1.00 95.50 98 ASP A N 1
ATOM 722 C CA . ASP A 1 98 ? -5.465 -8.232 5.981 1.00 95.50 98 ASP A CA 1
ATOM 723 C C . ASP A 1 98 ? -4.911 -7.428 4.797 1.00 95.50 98 ASP A C 1
ATOM 725 O O . ASP A 1 98 ? -4.149 -7.939 3.971 1.00 95.50 98 ASP A O 1
ATOM 729 N N . THR A 1 99 ? -5.266 -6.145 4.715 1.00 96.31 99 THR A N 1
ATOM 730 C CA . THR A 1 99 ? -4.775 -5.243 3.666 1.00 96.31 99 THR A CA 1
ATOM 731 C C . THR A 1 99 ? -3.278 -4.978 3.824 1.00 96.31 99 THR A C 1
ATOM 733 O O . THR A 1 99 ? -2.556 -4.996 2.828 1.00 96.31 99 THR A O 1
ATOM 736 N N . ALA A 1 100 ? -2.781 -4.829 5.057 1.00 95.44 100 ALA A N 1
ATOM 737 C CA . ALA A 1 100 ? -1.354 -4.690 5.343 1.00 95.44 100 ALA A CA 1
ATOM 738 C C . ALA A 1 100 ? -0.556 -5.922 4.887 1.00 95.44 100 ALA A C 1
ATOM 740 O O . ALA A 1 100 ? 0.486 -5.777 4.251 1.00 95.44 100 ALA A O 1
ATOM 741 N N . VAL A 1 101 ? -1.065 -7.134 5.136 1.00 96.19 101 VAL A N 1
ATOM 742 C CA . VAL A 1 101 ? -0.435 -8.380 4.659 1.00 96.19 101 VAL A CA 1
ATOM 743 C C . VAL A 1 101 ? -0.387 -8.427 3.130 1.00 96.19 101 VAL A C 1
ATOM 745 O O . VAL A 1 101 ? 0.625 -8.802 2.543 1.00 96.19 101 VAL A O 1
ATOM 748 N N . ARG A 1 102 ? -1.459 -8.007 2.451 1.00 97.19 102 ARG A N 1
ATOM 749 C CA . ARG A 1 102 ? -1.483 -7.966 0.979 1.00 97.19 102 ARG A CA 1
ATOM 750 C C . ARG A 1 102 ? -0.540 -6.908 0.403 1.00 97.19 102 ARG A C 1
ATOM 752 O O . ARG A 1 102 ? 0.080 -7.155 -0.627 1.00 97.19 102 ARG A O 1
ATOM 759 N N . LEU A 1 103 ? -0.409 -5.755 1.060 1.00 97.06 103 LEU A N 1
ATOM 760 C CA . LEU A 1 103 ? 0.560 -4.714 0.703 1.00 97.06 103 LEU A CA 1
ATOM 761 C C . LEU A 1 103 ? 2.006 -5.200 0.876 1.00 97.06 103 LEU A C 1
ATOM 763 O O . LEU A 1 103 ? 2.852 -4.900 0.038 1.00 97.06 103 LEU A O 1
ATOM 767 N N . GLU A 1 104 ? 2.283 -5.982 1.921 1.00 97.50 104 GLU A N 1
ATOM 768 C CA . GLU A 1 104 ? 3.577 -6.645 2.114 1.00 97.50 104 GLU A CA 1
ATOM 769 C C . GLU A 1 104 ? 3.858 -7.637 0.979 1.00 97.50 104 GLU A C 1
ATOM 771 O O . GLU A 1 104 ? 4.900 -7.549 0.333 1.00 97.50 104 GLU A O 1
ATOM 776 N N . GLY A 1 105 ? 2.881 -8.480 0.631 1.00 97.19 105 GLY A N 1
ATOM 777 C CA . GLY A 1 105 ? 2.987 -9.378 -0.520 1.00 97.19 105 GLY A CA 1
ATOM 778 C C . GLY A 1 105 ? 3.207 -8.644 -1.849 1.00 97.19 105 GLY A C 1
ATOM 779 O O . GLY A 1 105 ? 3.969 -9.113 -2.692 1.00 97.19 105 GLY A O 1
ATOM 780 N N . ALA A 1 106 ? 2.599 -7.469 -2.039 1.00 97.12 106 ALA A N 1
ATOM 781 C CA . ALA A 1 106 ? 2.856 -6.626 -3.206 1.00 97.12 106 ALA A CA 1
ATOM 782 C C . ALA A 1 106 ? 4.294 -6.081 -3.212 1.00 97.12 106 ALA A C 1
ATOM 784 O O . ALA A 1 106 ? 4.948 -6.100 -4.255 1.00 97.12 106 ALA A O 1
ATOM 785 N N . ALA A 1 107 ? 4.811 -5.645 -2.059 1.00 97.88 107 ALA A N 1
ATOM 786 C CA . ALA A 1 107 ? 6.198 -5.204 -1.927 1.00 97.88 107 ALA A CA 1
ATOM 787 C C . ALA A 1 107 ? 7.182 -6.338 -2.256 1.00 97.88 107 ALA A C 1
ATOM 789 O O . ALA A 1 107 ? 8.142 -6.121 -2.997 1.00 97.88 107 ALA A O 1
ATOM 790 N N . ASP A 1 108 ? 6.918 -7.546 -1.762 1.00 97.94 108 ASP A N 1
ATOM 791 C CA . ASP A 1 108 ? 7.746 -8.726 -2.018 1.00 97.94 108 ASP A CA 1
ATOM 792 C C . ASP A 1 108 ? 7.691 -9.153 -3.485 1.00 97.94 108 ASP A C 1
ATOM 794 O O . ASP A 1 108 ? 8.725 -9.469 -4.076 1.00 97.94 108 ASP A O 1
ATOM 798 N N . LEU A 1 109 ? 6.511 -9.091 -4.108 1.00 97.12 109 LEU A N 1
ATOM 799 C CA . LEU A 1 109 ? 6.336 -9.380 -5.529 1.00 97.12 109 LEU A CA 1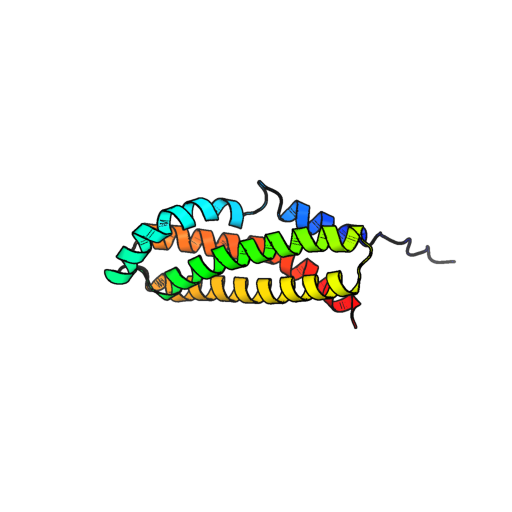
ATOM 800 C C . LEU A 1 109 ? 7.155 -8.422 -6.404 1.00 97.12 109 LEU A C 1
ATOM 802 O O . LEU A 1 109 ? 7.862 -8.866 -7.314 1.00 97.12 109 LEU A O 1
ATOM 806 N N . ILE A 1 110 ? 7.100 -7.118 -6.107 1.00 97.50 110 ILE A N 1
ATOM 807 C CA . ILE A 1 110 ? 7.905 -6.100 -6.795 1.00 97.50 110 ILE A CA 1
ATOM 808 C C . ILE A 1 110 ? 9.394 -6.383 -6.567 1.00 97.50 110 ILE A C 1
ATOM 810 O O . ILE A 1 110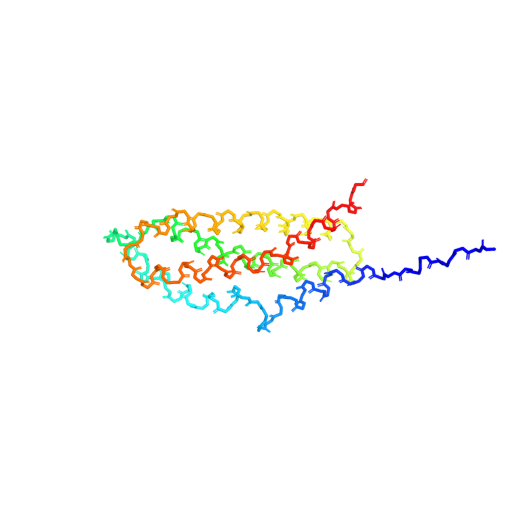 ? 10.167 -6.440 -7.522 1.00 97.50 110 ILE A O 1
ATOM 814 N N . ALA A 1 111 ? 9.803 -6.589 -5.313 1.00 97.75 111 ALA A N 1
ATOM 815 C CA . ALA A 1 111 ? 11.201 -6.782 -4.945 1.00 97.75 111 ALA A CA 1
ATOM 816 C C . ALA A 1 111 ? 11.817 -8.042 -5.571 1.00 97.75 111 ALA A C 1
ATOM 818 O O . ALA A 1 111 ? 12.951 -7.997 -6.047 1.00 97.75 111 ALA A O 1
ATOM 819 N N . GLY A 1 112 ? 11.072 -9.148 -5.602 1.00 97.25 112 GLY A N 1
ATOM 820 C CA . GLY A 1 112 ? 11.514 -10.408 -6.199 1.00 97.25 112 GLY A CA 1
ATOM 821 C C . GLY A 1 112 ? 11.622 -10.351 -7.723 1.00 97.25 112 GLY A C 1
ATOM 822 O O . GLY A 1 112 ? 12.467 -11.029 -8.303 1.00 97.25 112 GLY A O 1
ATOM 823 N N . SER A 1 113 ? 10.819 -9.502 -8.366 1.00 96.50 113 SER A N 1
ATOM 824 C CA . SER A 1 113 ? 10.737 -9.398 -9.832 1.00 96.50 113 SER A CA 1
ATOM 825 C C . SER A 1 113 ? 11.592 -8.258 -10.407 1.00 96.50 113 SER A C 1
ATOM 827 O O . SER A 1 113 ? 11.844 -8.192 -11.611 1.00 96.50 113 SER A O 1
ATOM 829 N N . LEU A 1 114 ? 12.104 -7.376 -9.544 1.00 94.62 114 LEU A N 1
ATOM 830 C CA . LEU A 1 114 ? 13.004 -6.276 -9.895 1.00 94.62 114 LEU A CA 1
ATOM 831 C C . LEU A 1 114 ? 14.222 -6.693 -10.744 1.00 94.62 114 LEU A C 1
ATOM 833 O O . LEU A 1 114 ? 14.521 -5.976 -11.700 1.00 94.62 114 LEU A O 1
ATOM 837 N N . PRO A 1 115 ? 14.923 -7.816 -10.471 1.00 95.50 115 PRO A N 1
ATOM 838 C CA . PRO A 1 115 ? 16.073 -8.234 -11.277 1.00 95.50 115 PRO A CA 1
ATOM 839 C C . PRO A 1 115 ? 15.747 -8.512 -12.752 1.00 95.50 115 PRO A C 1
ATOM 841 O O . PRO A 1 115 ? 16.646 -8.453 -13.586 1.00 95.50 115 PRO A O 1
ATOM 844 N N . MET A 1 116 ? 14.482 -8.801 -13.078 1.00 93.94 116 MET A N 1
ATOM 845 C CA . MET A 1 116 ? 14.007 -9.063 -14.445 1.00 93.94 116 MET A CA 1
ATOM 846 C C . MET A 1 116 ? 13.564 -7.791 -15.181 1.00 93.94 116 MET A C 1
ATOM 848 O O . MET A 1 116 ? 13.190 -7.836 -16.349 1.00 93.94 116 MET A O 1
ATOM 852 N N . THR A 1 117 ? 13.630 -6.633 -14.522 1.00 94.19 117 THR A N 1
ATOM 853 C CA . THR A 1 117 ? 13.265 -5.344 -15.111 1.00 94.19 117 THR A CA 1
ATOM 854 C C . THR A 1 117 ? 14.496 -4.652 -15.692 1.00 94.19 117 THR A C 1
ATOM 856 O O . THR A 1 117 ? 15.343 -4.137 -14.964 1.00 94.19 117 THR A O 1
ATOM 859 N N . ALA A 1 118 ? 14.571 -4.595 -17.021 1.00 93.81 118 ALA A N 1
ATOM 860 C CA . ALA A 1 118 ? 15.633 -3.908 -17.756 1.00 93.81 118 ALA A CA 1
ATOM 861 C C . ALA A 1 118 ? 15.397 -2.392 -17.891 1.00 93.81 118 ALA A C 1
ATOM 863 O O . ALA A 1 118 ? 16.342 -1.631 -18.092 1.00 93.81 118 ALA A O 1
ATOM 864 N N . SER A 1 119 ? 14.143 -1.938 -17.795 1.00 95.88 119 SER A N 1
ATOM 865 C CA . SER A 1 119 ? 13.767 -0.526 -17.906 1.00 95.88 119 SER A CA 1
ATOM 866 C C . SER A 1 119 ? 14.265 0.277 -16.692 1.00 95.88 119 SER A C 1
ATOM 868 O O . SER A 1 119 ? 13.768 0.064 -15.581 1.00 95.88 119 SER A O 1
ATOM 870 N N . PRO A 1 120 ? 15.198 1.244 -16.855 1.00 94.12 120 PRO A N 1
ATOM 871 C CA . PRO A 1 120 ? 15.779 1.966 -15.720 1.00 94.12 120 PRO A CA 1
ATOM 872 C C . PRO A 1 120 ? 14.748 2.775 -14.930 1.00 94.12 120 PRO A C 1
ATOM 874 O O . PRO A 1 120 ? 14.769 2.771 -13.703 1.00 94.12 120 PRO A O 1
ATOM 877 N N . ARG A 1 121 ? 13.806 3.425 -15.626 1.00 94.50 121 ARG A N 1
ATOM 878 C CA . ARG A 1 121 ? 12.725 4.202 -14.996 1.00 94.50 121 ARG A CA 1
ATOM 879 C C . ARG A 1 121 ? 11.826 3.324 -14.124 1.00 94.50 121 ARG A C 1
ATOM 881 O O . ARG A 1 121 ? 11.501 3.706 -13.006 1.00 94.50 121 ARG A O 1
ATOM 888 N N . VAL A 1 122 ? 11.483 2.130 -14.616 1.00 95.31 122 VAL A N 1
ATOM 889 C CA . VAL A 1 122 ? 10.653 1.172 -13.883 1.00 95.31 122 VAL A CA 1
ATOM 890 C C . VAL A 1 122 ? 11.436 0.641 -12.693 1.00 95.31 122 VAL A C 1
ATOM 892 O O . VAL A 1 122 ? 10.906 0.614 -11.589 1.00 95.31 122 VAL A O 1
ATOM 895 N N . GLY A 1 123 ? 12.711 0.292 -12.879 1.00 96.12 123 GLY A N 1
ATOM 896 C CA . GLY A 1 123 ? 13.572 -0.188 -11.800 1.00 96.12 123 GLY A CA 1
ATOM 897 C C . GLY A 1 123 ? 13.748 0.827 -10.665 1.00 96.12 123 GLY A C 1
ATOM 898 O O . GLY A 1 123 ? 13.666 0.450 -9.497 1.00 96.12 123 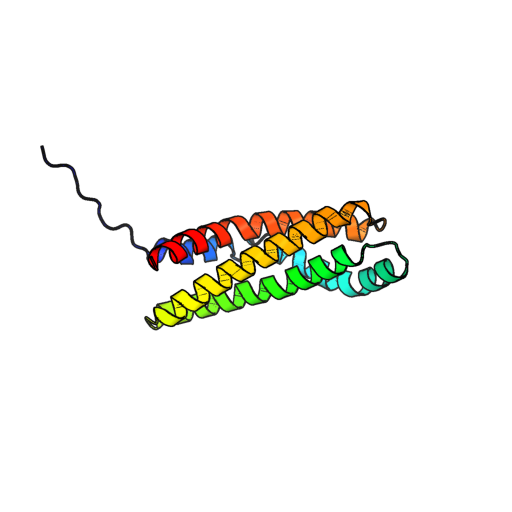GLY A O 1
ATOM 899 N N . ILE A 1 124 ? 13.950 2.111 -10.984 1.00 96.12 124 ILE A N 1
ATOM 900 C CA . ILE A 1 124 ? 14.066 3.185 -9.984 1.00 96.12 124 ILE A CA 1
ATOM 901 C C . ILE A 1 124 ? 12.757 3.329 -9.204 1.00 96.12 124 ILE A C 1
ATOM 903 O O . ILE A 1 124 ? 12.771 3.249 -7.975 1.00 96.12 124 ILE A O 1
ATOM 907 N N . LEU A 1 125 ? 11.628 3.470 -9.905 1.00 96.06 125 LEU A N 1
ATOM 908 C CA . LEU A 1 125 ? 10.342 3.672 -9.242 1.00 96.06 125 LEU A CA 1
ATOM 909 C C . LEU A 1 125 ? 9.913 2.448 -8.422 1.00 96.06 125 LEU A C 1
ATOM 911 O O . LEU A 1 125 ? 9.365 2.590 -7.334 1.00 96.06 125 LEU A O 1
ATOM 915 N N . SER A 1 126 ? 10.216 1.240 -8.896 1.00 96.50 126 SER A N 1
ATOM 916 C CA . SER A 1 126 ? 9.965 -0.010 -8.169 1.00 96.50 126 SER A CA 1
ATOM 917 C C . SER A 1 126 ? 10.701 -0.059 -6.839 1.00 96.50 126 SER A C 1
ATOM 919 O O . SER A 1 126 ? 10.101 -0.399 -5.823 1.00 96.50 126 SER A O 1
ATOM 921 N N . LYS A 1 127 ? 11.985 0.321 -6.820 1.00 97.25 127 LYS A N 1
ATOM 922 C CA . LYS A 1 127 ? 12.770 0.387 -5.579 1.00 97.25 127 LYS A CA 1
ATOM 923 C C . LYS A 1 127 ? 12.175 1.400 -4.606 1.00 97.25 127 LYS A C 1
ATOM 925 O O . LYS A 1 127 ? 11.913 1.043 -3.461 1.00 97.25 127 LYS A O 1
ATOM 930 N N . ALA A 1 128 ? 11.879 2.608 -5.088 1.00 96.75 128 ALA A N 1
ATOM 931 C CA . ALA A 1 128 ? 11.243 3.646 -4.279 1.00 96.75 128 ALA A CA 1
ATOM 932 C C . ALA A 1 128 ? 9.885 3.185 -3.719 1.00 96.75 128 ALA A C 1
ATOM 934 O O . ALA A 1 128 ? 9.585 3.409 -2.551 1.00 96.75 128 ALA A O 1
ATOM 935 N N . THR A 1 129 ? 9.091 2.473 -4.523 1.00 96.88 129 THR A N 1
ATOM 936 C CA . THR A 1 129 ? 7.789 1.927 -4.113 1.00 96.88 129 THR A CA 1
ATOM 937 C C . THR A 1 129 ? 7.935 0.870 -3.023 1.00 96.88 129 THR A C 1
ATOM 939 O O . THR A 1 129 ? 7.209 0.915 -2.035 1.00 96.88 129 THR A O 1
ATOM 942 N N . VAL A 1 130 ? 8.886 -0.059 -3.155 1.00 98.06 130 VAL A N 1
ATOM 943 C CA . VAL A 1 130 ? 9.153 -1.084 -2.131 1.00 98.06 130 VAL A CA 1
ATOM 944 C C . VAL A 1 130 ? 9.608 -0.446 -0.820 1.00 98.06 130 VAL A C 1
ATOM 946 O O . VAL A 1 130 ? 9.137 -0.831 0.249 1.00 98.06 130 VAL A O 1
ATOM 949 N N . GLU A 1 131 ? 10.505 0.537 -0.879 1.00 97.56 131 GLU A N 1
ATOM 950 C CA . GLU A 1 131 ? 10.958 1.270 0.307 1.00 97.56 131 GLU A CA 1
ATOM 951 C C . GLU A 1 131 ? 9.804 2.025 0.975 1.00 97.56 131 GLU A C 1
ATOM 953 O O . GLU A 1 131 ? 9.613 1.923 2.189 1.00 97.56 131 GLU A O 1
ATOM 958 N N . ALA A 1 132 ? 8.983 2.711 0.182 1.00 96.69 132 ALA A N 1
ATOM 959 C CA . ALA A 1 132 ? 7.818 3.428 0.669 1.00 96.69 132 ALA A CA 1
ATOM 960 C C . ALA A 1 132 ? 6.772 2.496 1.300 1.00 96.69 132 ALA A C 1
ATOM 962 O O . ALA A 1 132 ? 6.263 2.799 2.378 1.00 96.69 132 ALA A O 1
ATOM 963 N N . LEU A 1 133 ? 6.504 1.336 0.687 1.00 96.88 133 LEU A N 1
ATOM 964 C CA . LEU A 1 133 ? 5.630 0.296 1.239 1.00 96.88 133 LEU A CA 1
ATOM 965 C C . LEU A 1 133 ? 6.144 -0.202 2.589 1.00 96.88 133 LEU A C 1
ATOM 967 O O . LEU A 1 133 ? 5.377 -0.282 3.545 1.00 96.88 133 LEU A O 1
ATOM 971 N N . ARG A 1 134 ? 7.446 -0.487 2.703 1.00 95.62 134 ARG A N 1
ATOM 972 C CA . ARG A 1 134 ? 8.052 -0.934 3.966 1.00 95.62 134 ARG A CA 1
ATOM 973 C C . ARG A 1 134 ? 7.882 0.100 5.071 1.00 95.62 134 ARG A C 1
ATOM 975 O O . ARG A 1 134 ? 7.530 -0.275 6.183 1.00 95.62 134 ARG A O 1
ATOM 982 N N . ILE A 1 135 ? 8.081 1.383 4.770 1.00 94.38 135 ILE A N 1
ATOM 983 C CA . ILE A 1 135 ? 7.882 2.467 5.743 1.00 94.38 135 ILE A CA 1
ATOM 984 C C . ILE A 1 135 ? 6.402 2.592 6.128 1.00 94.38 135 ILE A C 1
ATOM 986 O O . ILE A 1 135 ? 6.084 2.675 7.313 1.00 94.38 135 ILE A O 1
ATOM 990 N N . TYR A 1 136 ? 5.503 2.561 5.143 1.00 94.25 136 TYR A N 1
ATOM 991 C CA . TYR A 1 136 ? 4.055 2.663 5.339 1.00 94.25 136 TYR A CA 1
ATOM 992 C C . TYR A 1 136 ? 3.491 1.522 6.202 1.00 94.25 136 TYR A C 1
ATOM 994 O O . TYR A 1 136 ? 2.622 1.735 7.047 1.00 94.25 136 TYR A O 1
ATOM 1002 N N . LEU A 1 137 ? 4.011 0.305 6.026 1.00 94.44 137 LEU A N 1
ATOM 1003 C CA . LEU A 1 137 ? 3.526 -0.895 6.707 1.00 94.44 137 LEU A CA 1
ATOM 1004 C C . LEU A 1 137 ? 3.879 -0.960 8.194 1.00 94.44 137 LEU A C 1
ATOM 1006 O O . LEU A 1 137 ? 3.135 -1.583 8.949 1.00 94.44 137 LEU A O 1
ATOM 1010 N N . VAL A 1 138 ? 4.978 -0.336 8.634 1.00 92.69 138 VAL A N 1
ATOM 1011 C CA . VAL A 1 138 ? 5.421 -0.389 10.041 1.00 92.69 138 VAL A CA 1
ATOM 1012 C C . VAL A 1 138 ? 4.328 0.075 11.015 1.00 92.69 138 VAL A C 1
ATOM 1014 O O . VAL A 1 138 ? 3.931 -0.725 11.867 1.00 92.69 138 VAL A O 1
ATOM 1017 N N . PRO A 1 139 ? 3.803 1.314 10.919 1.00 92.25 139 PRO A N 1
ATOM 1018 C CA . PRO A 1 139 ? 2.768 1.773 11.842 1.00 92.25 139 PRO A CA 1
ATOM 1019 C C . PRO A 1 139 ? 1.450 1.008 11.660 1.00 92.25 139 PRO A C 1
ATOM 1021 O O . PRO A 1 139 ? 0.773 0.726 12.646 1.00 92.25 139 PRO A O 1
ATOM 1024 N N . LEU A 1 140 ? 1.106 0.604 10.432 1.00 91.62 140 LEU A N 1
ATOM 1025 C CA . LEU A 1 140 ? -0.139 -0.110 10.142 1.00 91.62 140 LEU A CA 1
ATOM 1026 C C . LEU A 1 140 ? -0.173 -1.514 10.773 1.00 91.62 140 LEU A C 1
ATOM 1028 O O . LEU A 1 140 ? -1.163 -1.906 11.395 1.00 91.62 140 LEU A O 1
ATOM 1032 N N . LYS A 1 141 ? 0.927 -2.268 10.661 1.00 91.56 141 LYS A N 1
ATOM 1033 C CA . LYS A 1 141 ? 1.073 -3.592 11.288 1.00 91.56 141 LYS A CA 1
ATOM 1034 C C . LYS A 1 141 ? 1.152 -3.487 12.810 1.00 91.56 141 LYS A C 1
ATOM 1036 O O . LYS A 1 141 ? 0.599 -4.337 13.500 1.00 91.56 141 LYS A O 1
ATOM 1041 N N . ALA A 1 142 ? 1.803 -2.448 13.340 1.00 90.81 142 ALA A N 1
ATOM 1042 C CA . ALA A 1 142 ? 1.846 -2.210 14.781 1.00 90.81 142 ALA A CA 1
ATOM 1043 C C . ALA A 1 142 ? 0.440 -1.965 15.353 1.00 90.81 142 ALA A C 1
ATOM 1045 O O . ALA A 1 142 ? 0.043 -2.652 16.291 1.00 90.81 142 ALA A O 1
ATOM 1046 N N . PHE A 1 143 ? -0.326 -1.064 14.733 1.00 91.06 143 PHE A N 1
ATOM 1047 C CA . PHE A 1 143 ? -1.700 -0.747 15.124 1.00 91.06 143 PHE A CA 1
ATOM 1048 C C . PHE A 1 143 ? -2.606 -1.989 15.111 1.00 91.06 143 PHE A C 1
ATOM 1050 O O . PHE A 1 143 ? -3.215 -2.354 16.115 1.00 91.06 143 PHE A O 1
ATOM 1057 N N . THR A 1 144 ? -2.637 -2.705 13.985 1.00 91.56 144 THR A N 1
ATOM 1058 C CA . THR A 1 144 ? -3.512 -3.878 13.806 1.00 91.56 144 THR A CA 1
ATOM 1059 C C . THR A 1 144 ? -3.135 -5.048 14.718 1.00 91.56 144 THR A C 1
ATOM 1061 O O . THR A 1 144 ? -4.015 -5.769 15.185 1.00 91.56 144 THR A O 1
ATOM 1064 N N . ALA A 1 145 ? -1.851 -5.214 15.052 1.00 87.50 145 ALA A N 1
ATOM 1065 C CA . ALA A 1 145 ? -1.401 -6.231 15.999 1.00 87.50 145 ALA A CA 1
ATOM 1066 C C . ALA A 1 145 ? -1.748 -5.910 17.462 1.00 87.50 145 ALA A C 1
ATOM 1068 O O . ALA A 1 145 ? -1.828 -6.836 18.272 1.00 87.50 145 ALA A O 1
ATOM 1069 N N . VAL A 1 146 ? -1.895 -4.631 17.820 1.00 85.06 146 VAL A N 1
ATOM 1070 C CA . VAL A 1 146 ? -2.315 -4.206 19.164 1.00 85.06 146 VAL A CA 1
ATOM 1071 C C . VAL A 1 146 ? -3.828 -4.317 19.298 1.00 85.06 146 VAL A C 1
ATOM 1073 O O . VAL A 1 146 ? -4.307 -4.952 20.237 1.00 85.06 146 VAL A O 1
ATOM 1076 N N . GLU A 1 147 ? -4.576 -3.762 18.347 1.00 80.56 147 GLU A N 1
ATOM 1077 C CA . GLU A 1 147 ? -6.041 -3.788 18.362 1.00 80.56 147 GLU A CA 1
ATOM 1078 C C . GLU A 1 147 ? -6.587 -5.216 18.189 1.00 80.56 147 GLU A C 1
ATOM 1080 O O . GLU A 1 147 ? -7.484 -5.623 18.922 1.00 80.56 147 GLU A O 1
ATOM 1085 N N . GLY A 1 148 ? -5.973 -6.045 17.335 1.00 69.06 148 GLY A N 1
ATOM 1086 C CA . GLY A 1 148 ? -6.381 -7.443 17.147 1.00 69.06 148 GLY A CA 1
ATOM 1087 C C . GLY A 1 148 ? -6.189 -8.343 18.378 1.00 69.06 148 GLY A C 1
ATOM 1088 O O . GLY A 1 148 ? -6.834 -9.381 18.482 1.00 69.06 148 GLY A O 1
ATOM 1089 N N . ARG A 1 149 ? -5.339 -7.958 19.344 1.00 65.00 149 ARG A N 1
ATOM 1090 C CA . ARG A 1 149 ? -5.191 -8.678 20.626 1.00 65.00 149 ARG A CA 1
ATOM 1091 C C . ARG A 1 149 ? -6.253 -8.306 21.656 1.00 65.00 149 ARG A C 1
ATOM 1093 O O . ARG A 1 149 ? -6.356 -9.001 22.656 1.00 65.00 149 ARG A O 1
ATOM 1100 N N . ARG A 1 150 ? -7.007 -7.222 21.449 1.00 59.91 150 ARG A N 1
ATOM 1101 C CA . ARG A 1 150 ? -8.093 -6.811 22.357 1.00 59.91 150 ARG A CA 1
ATOM 1102 C C . ARG A 1 150 ? -9.374 -7.626 22.151 1.00 59.91 150 ARG A C 1
ATOM 1104 O O . ARG A 1 150 ? -10.274 -7.537 22.976 1.00 59.91 150 ARG A O 1
ATOM 1111 N N . GLU A 1 151 ? -9.450 -8.402 21.070 1.00 51.12 151 GLU A N 1
ATOM 1112 C CA . GLU A 1 151 ? -10.585 -9.274 20.737 1.00 51.12 151 GLU A CA 1
ATOM 1113 C C . GLU A 1 151 ? -10.478 -10.700 21.319 1.00 51.12 151 GLU A C 1
ATOM 1115 O O . GLU A 1 151 ? -11.428 -11.472 21.183 1.00 51.12 151 GLU A O 1
ATOM 1120 N N . LEU A 1 152 ? -9.338 -11.061 21.930 1.00 47.66 152 LEU A N 1
ATOM 1121 C CA . LEU A 1 152 ? -9.063 -12.372 22.546 1.00 47.66 152 LEU A CA 1
ATOM 1122 C C . LEU A 1 152 ? -9.129 -12.294 24.074 1.00 47.66 152 LEU A C 1
ATOM 1124 O O . LEU A 1 152 ? -9.631 -13.270 24.674 1.00 47.66 152 LEU A O 1
#

Organism: NCBI:txid270496